Protein AF-A0A1Z9MXQ7-F1 (afdb_monomer)

Secondary structure (DSSP, 8-state):
-HHHHHHHHHHHHHHSS--------HHHHHHHHTTTTTT---STTPPP-SS---TT-TTPPTT--TT----

Sequence (71 aa):
MIKQFFLLTMSLILITGINNLHAGDPVKGKKIFKKCAACHNVASGAKHKTGPNLYAIYGAKAGVAEGYKYS

Radius of gyration: 22.78 Å; Cα contacts (8 Å, |Δi|>4): 37; chains: 1; bounding box: 26×32×66 Å

Mean predicted aligned error: 10.41 Å

pLDDT: mean 84.86, std 15.79, range [58.78, 98.25]

Nearest PDB structures (foldseek):
  6xnk-assembly2_G  TM=9.417E-01  e=8.568E-04  Homo sapiens
  2aiu-assembly1_A  TM=9.366E-01  e=7.428E-04  Mus musculus
  3nbt-assembly1_F  TM=9.491E-01  e=1.315E-03  Equus caballus
  4q5p-assembly2_B-3  TM=8.933E-01  e=1.315E-03  Saccharomyces cerevisiae
  5kke-assembly1_A  TM=8.983E-01  e=2.499E-03  Saccharomyces cerevisiae S288C

Foldseek 3Di:
DVVVVVVVVVVVVVVPPPPPPPDDDVVVVVVVCVVVVVQEAQDPPDDGGVHAHCHVVVVDDPPDRPPDDDD

Structure (mmCIF, N/CA/C/O backbone):
data_AF-A0A1Z9MXQ7-F1
#
_entry.id   AF-A0A1Z9MXQ7-F1
#
loop_
_atom_site.group_PDB
_atom_site.id
_atom_site.type_symbol
_atom_site.label_atom_id
_atom_site.label_alt_id
_atom_site.label_comp_id
_atom_site.label_asym_id
_atom_site.label_entity_id
_atom_site.label_seq_id
_atom_site.pdbx_PDB_ins_code
_atom_site.Cartn_x
_atom_site.Cartn_y
_atom_site.Cartn_z
_atom_site.occupancy
_atom_site.B_iso_or_equiv
_atom_site.auth_seq_id
_atom_site.auth_comp_id
_atom_site.auth_asym_id
_atom_site.auth_atom_id
_atom_site.pdbx_PDB_model_num
ATOM 1 N N . MET A 1 1 ? 3.425 21.753 -53.960 1.00 60.84 1 MET A N 1
ATOM 2 C CA . MET A 1 1 ? 2.326 21.147 -53.171 1.00 60.84 1 MET A CA 1
ATOM 3 C C . MET A 1 1 ? 2.751 19.860 -52.452 1.00 60.84 1 MET A C 1
ATOM 5 O O . MET A 1 1 ? 2.489 19.746 -51.266 1.00 60.84 1 MET A O 1
ATOM 9 N N . ILE A 1 2 ? 3.493 18.943 -53.091 1.00 66.31 2 ILE A N 1
ATOM 10 C CA . ILE A 1 2 ? 3.974 17.684 -52.467 1.00 66.31 2 ILE A CA 1
ATOM 11 C C . ILE A 1 2 ? 4.955 17.909 -51.289 1.00 66.31 2 ILE A C 1
ATOM 13 O O . ILE A 1 2 ? 4.898 17.197 -50.291 1.00 66.31 2 ILE A O 1
ATOM 17 N N . LYS A 1 3 ? 5.798 18.955 -51.343 1.00 59.97 3 LYS A N 1
ATOM 18 C CA . LYS A 1 3 ? 6.747 19.307 -50.261 1.00 59.97 3 LYS A CA 1
ATOM 19 C C . LYS A 1 3 ? 6.069 19.734 -48.946 1.00 59.97 3 LYS A C 1
ATOM 21 O O . LYS A 1 3 ? 6.573 19.407 -47.880 1.00 59.97 3 LYS A O 1
ATOM 26 N N . GLN A 1 4 ? 4.933 20.438 -49.013 1.00 58.81 4 GLN A N 1
ATOM 27 C CA . GLN A 1 4 ? 4.170 20.849 -47.821 1.00 58.81 4 GLN A CA 1
ATOM 28 C C . GLN A 1 4 ? 3.445 19.664 -47.179 1.00 58.81 4 GLN A C 1
ATOM 30 O O . GLN A 1 4 ? 3.363 19.599 -45.958 1.00 58.81 4 GLN A O 1
ATOM 35 N N . PHE A 1 5 ? 2.989 18.703 -47.990 1.00 60.12 5 PHE A N 1
ATOM 36 C CA . PHE A 1 5 ? 2.369 17.475 -47.495 1.00 60.12 5 PHE A CA 1
ATOM 37 C C . PHE A 1 5 ? 3.385 16.599 -46.743 1.00 60.12 5 PHE A C 1
ATOM 39 O O . PHE A 1 5 ? 3.096 16.137 -45.647 1.00 60.12 5 PHE A O 1
ATOM 46 N N . PHE A 1 6 ? 4.610 16.474 -47.270 1.00 61.62 6 PHE A N 1
ATOM 47 C CA . PHE A 1 6 ? 5.697 15.724 -46.628 1.00 61.62 6 PHE A CA 1
ATOM 48 C C . PHE A 1 6 ? 6.197 16.370 -45.318 1.00 61.62 6 PHE A C 1
ATOM 50 O O . PHE A 1 6 ? 6.530 15.673 -44.361 1.00 61.62 6 PHE A O 1
ATOM 57 N N . LEU A 1 7 ? 6.208 17.708 -45.242 1.00 60.75 7 LEU A N 1
ATOM 58 C CA . LEU A 1 7 ? 6.553 18.448 -44.019 1.00 60.75 7 LEU A CA 1
ATOM 59 C C . LEU A 1 7 ? 5.460 18.348 -42.938 1.00 60.75 7 LEU A C 1
ATOM 61 O O . LEU A 1 7 ? 5.784 18.223 -41.760 1.00 60.75 7 LEU A O 1
ATOM 65 N N . LEU A 1 8 ? 4.177 18.349 -43.318 1.00 62.44 8 LEU A N 1
ATOM 66 C CA . LEU A 1 8 ? 3.056 18.216 -42.376 1.00 62.44 8 LEU A CA 1
ATOM 67 C C . LEU A 1 8 ? 2.956 16.809 -41.766 1.00 62.44 8 LEU A C 1
ATOM 69 O O . LEU A 1 8 ? 2.672 16.680 -40.576 1.00 62.44 8 LEU A O 1
ATOM 73 N N . THR A 1 9 ? 3.251 15.757 -42.536 1.00 63.28 9 THR A N 1
ATOM 74 C CA . THR A 1 9 ? 3.263 14.377 -42.022 1.00 63.28 9 THR A CA 1
ATOM 75 C C . THR A 1 9 ? 4.431 14.112 -41.071 1.00 63.28 9 THR A C 1
ATOM 77 O O . THR A 1 9 ? 4.279 13.353 -40.118 1.00 63.28 9 THR A O 1
ATOM 80 N N . MET A 1 10 ? 5.579 14.769 -41.277 1.00 60.97 10 MET A N 1
ATOM 81 C CA . MET A 1 10 ? 6.748 14.639 -40.398 1.00 60.97 10 MET A CA 1
ATOM 82 C C . MET A 1 10 ? 6.537 15.334 -39.040 1.00 60.97 10 MET A C 1
ATOM 84 O O . MET A 1 10 ? 6.965 14.819 -38.009 1.00 60.97 10 MET A O 1
ATOM 88 N N . SER A 1 11 ? 5.811 16.457 -39.019 1.00 61.06 11 SER A N 1
ATOM 89 C CA . SER A 1 11 ? 5.448 17.161 -37.780 1.00 61.06 11 SER A CA 1
ATOM 90 C C . SER A 1 11 ? 4.424 16.403 -36.928 1.00 61.06 11 SER A C 1
ATOM 92 O O . SER A 1 11 ? 4.456 16.510 -35.706 1.00 61.06 11 SER A O 1
ATOM 94 N N . LEU A 1 12 ? 3.543 15.600 -37.539 1.00 59.47 12 LEU A N 1
ATOM 95 C CA . LEU A 1 12 ? 2.539 14.817 -36.808 1.00 59.47 12 LEU A CA 1
ATOM 96 C C . LEU A 1 12 ? 3.160 13.642 -36.025 1.00 59.47 12 LEU A C 1
ATOM 98 O O . LEU A 1 12 ? 2.707 13.332 -34.926 1.00 59.47 12 LEU A O 1
ATOM 102 N N . ILE A 1 13 ? 4.242 13.048 -36.542 1.00 62.19 13 ILE A N 1
ATOM 103 C CA . ILE A 1 13 ? 4.983 11.950 -35.890 1.00 62.19 13 ILE A CA 1
ATOM 104 C C . ILE A 1 13 ? 5.724 12.441 -34.633 1.00 62.19 13 ILE A C 1
ATOM 106 O O . ILE A 1 13 ? 5.870 11.695 -33.664 1.00 62.19 13 ILE A O 1
ATOM 110 N N . LEU A 1 14 ? 6.140 13.712 -34.606 1.00 60.50 14 LEU A N 1
ATOM 111 C CA . LEU A 1 14 ? 6.825 14.302 -33.452 1.00 60.50 14 LEU A CA 1
ATOM 112 C C . LEU A 1 14 ? 5.882 14.531 -32.254 1.00 60.50 14 LEU A C 1
ATOM 114 O O . LEU A 1 14 ? 6.323 14.472 -31.109 1.00 60.50 14 LEU A O 1
ATOM 118 N N . ILE A 1 15 ? 4.584 14.749 -32.49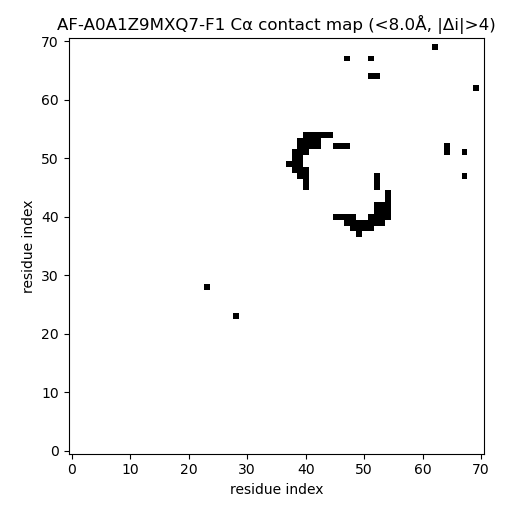8 1.00 63.53 15 ILE A N 1
ATOM 119 C CA . ILE A 1 15 ? 3.590 15.064 -31.453 1.00 63.53 15 ILE A CA 1
ATOM 120 C C . ILE A 1 15 ? 3.155 13.802 -30.683 1.00 63.53 15 ILE A C 1
ATOM 122 O O . ILE A 1 15 ? 2.824 13.880 -29.502 1.00 63.53 15 ILE A O 1
ATOM 126 N N . THR A 1 16 ? 3.212 12.619 -31.301 1.00 63.31 16 THR A N 1
ATOM 127 C CA . THR A 1 16 ? 2.798 11.346 -30.674 1.00 63.31 16 THR A CA 1
ATOM 128 C C . THR A 1 16 ? 3.935 10.574 -29.983 1.00 63.31 16 THR A C 1
ATOM 130 O O . THR A 1 16 ? 3.686 9.530 -29.381 1.00 63.31 16 THR A O 1
ATOM 133 N N . GLY A 1 17 ? 5.184 11.052 -30.066 1.00 60.22 17 GLY A N 1
ATOM 134 C CA . GLY A 1 17 ? 6.390 10.306 -29.666 1.00 60.22 17 GLY A CA 1
ATOM 135 C C . GLY A 1 17 ? 6.836 10.421 -28.199 1.00 60.22 17 GLY A C 1
ATOM 136 O O . GLY A 1 17 ? 7.794 9.758 -27.815 1.00 60.22 17 GLY A O 1
ATOM 137 N N . ILE A 1 18 ? 6.172 11.227 -27.363 1.00 65.31 18 ILE A N 1
ATOM 138 C CA . ILE A 1 18 ? 6.588 11.519 -25.970 1.00 65.31 18 ILE A CA 1
ATOM 139 C C . ILE A 1 18 ? 5.653 10.904 -24.920 1.00 65.31 18 ILE A C 1
ATOM 141 O O . ILE A 1 18 ? 5.371 11.486 -23.875 1.00 65.31 18 ILE A O 1
ATOM 145 N N . ASN A 1 19 ? 5.197 9.676 -25.153 1.00 59.53 19 ASN A N 1
ATOM 146 C CA . ASN A 1 19 ? 4.585 8.889 -24.086 1.00 59.53 19 ASN A CA 1
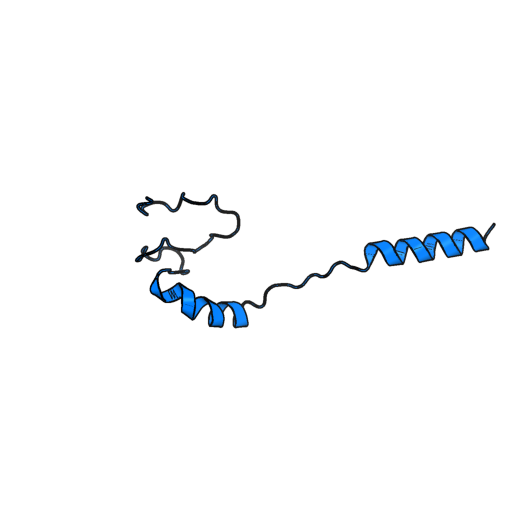ATOM 147 C C . ASN A 1 19 ? 5.697 8.294 -23.214 1.00 59.53 19 ASN A C 1
ATOM 149 O O . ASN A 1 19 ? 6.152 7.173 -23.430 1.00 59.53 19 ASN A O 1
ATOM 153 N N . ASN A 1 20 ? 6.155 9.063 -22.224 1.00 58.78 20 ASN A N 1
ATOM 154 C CA . ASN A 1 20 ? 7.023 8.576 -21.154 1.00 58.78 20 ASN A CA 1
ATOM 155 C C . ASN A 1 20 ? 6.241 7.591 -20.264 1.00 58.78 20 ASN A C 1
ATOM 157 O O . ASN A 1 20 ? 5.846 7.929 -19.149 1.00 58.78 20 ASN A O 1
ATOM 161 N N . LEU A 1 21 ? 6.010 6.366 -20.747 1.00 60.31 21 LEU A N 1
ATOM 162 C CA . LEU A 1 21 ? 5.528 5.244 -19.938 1.00 60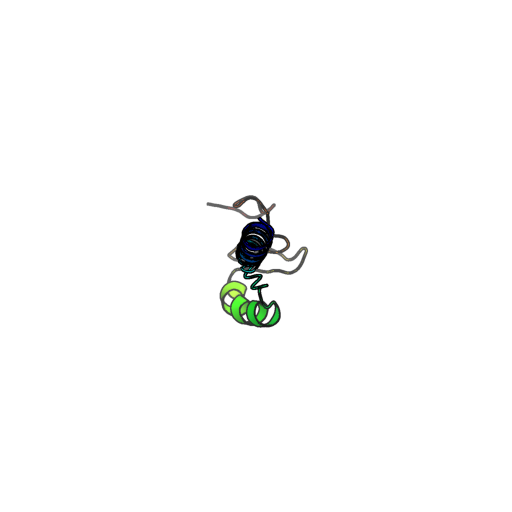.31 21 LEU A CA 1
ATOM 163 C C . LEU A 1 21 ? 6.656 4.784 -19.001 1.00 60.31 21 LEU A C 1
ATOM 165 O O . LEU A 1 21 ? 7.276 3.741 -19.191 1.00 60.31 21 LEU A O 1
ATOM 169 N N . HIS A 1 22 ? 6.940 5.562 -17.959 1.00 66.94 22 HIS A N 1
ATOM 170 C CA . HIS A 1 22 ? 7.733 5.065 -16.840 1.00 66.94 22 HIS A CA 1
ATOM 171 C C . HIS A 1 22 ? 6.834 4.182 -15.977 1.00 66.94 22 HIS A C 1
ATOM 173 O O . HIS A 1 22 ? 6.249 4.628 -14.991 1.00 66.94 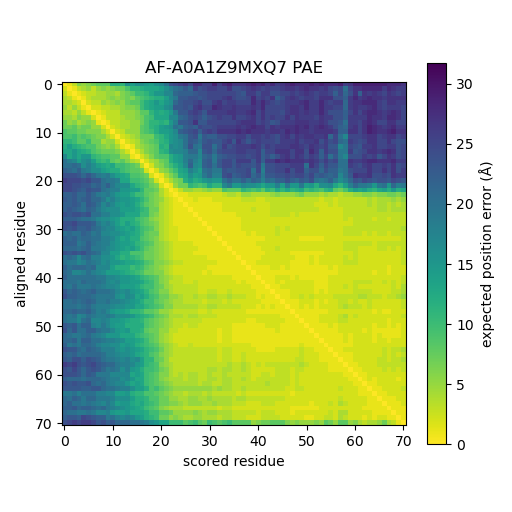22 HIS A O 1
ATOM 179 N N . ALA A 1 23 ? 6.696 2.917 -16.376 1.00 80.75 23 ALA A N 1
ATOM 180 C CA . ALA A 1 23 ? 6.075 1.913 -15.529 1.00 80.75 23 ALA A CA 1
ATOM 181 C C . ALA A 1 23 ? 6.855 1.816 -14.207 1.00 80.75 23 ALA A C 1
ATOM 183 O O . ALA A 1 23 ? 8.089 1.776 -14.193 1.00 80.75 23 ALA A O 1
ATOM 184 N N . GLY A 1 24 ? 6.137 1.799 -13.085 1.00 87.81 24 GLY A N 1
ATOM 185 C CA . GLY A 1 24 ? 6.755 1.586 -11.781 1.00 87.81 24 GLY A CA 1
ATOM 186 C C . GLY A 1 24 ? 7.434 0.216 -11.715 1.00 87.81 24 GLY A C 1
ATOM 187 O O . GLY A 1 24 ? 6.891 -0.772 -12.200 1.00 87.81 24 GLY A O 1
ATOM 188 N N . ASP A 1 25 ? 8.611 0.144 -11.092 1.00 94.50 25 ASP A N 1
ATOM 189 C CA . ASP A 1 25 ? 9.329 -1.114 -10.864 1.00 94.50 25 ASP A CA 1
ATOM 19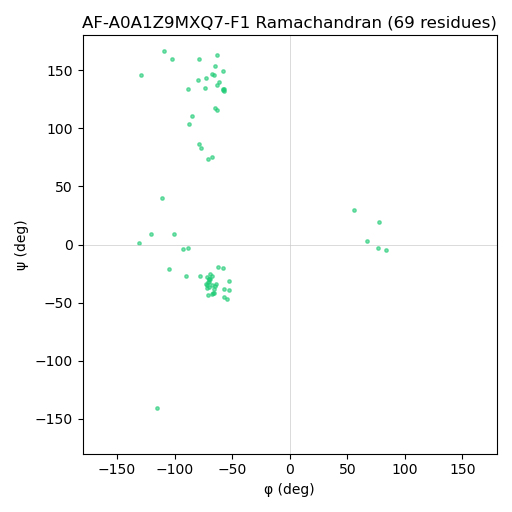0 C C . ASP A 1 25 ? 8.809 -1.781 -9.572 1.00 94.50 25 ASP A C 1
ATOM 192 O O . ASP A 1 25 ? 9.085 -1.283 -8.471 1.00 94.50 25 ASP A O 1
ATOM 196 N N . PRO A 1 26 ? 8.085 -2.912 -9.656 1.00 92.94 26 PRO A N 1
ATOM 197 C CA . PRO A 1 26 ? 7.515 -3.568 -8.482 1.00 92.94 26 PRO A CA 1
ATOM 198 C C . PRO A 1 26 ? 8.583 -4.167 -7.556 1.00 92.94 26 PRO A C 1
ATOM 200 O O . PRO A 1 26 ? 8.372 -4.255 -6.343 1.00 92.94 26 PRO A O 1
ATOM 203 N N . VAL A 1 27 ? 9.758 -4.537 -8.079 1.00 95.75 27 VAL A N 1
ATOM 204 C CA . VAL A 1 27 ? 10.867 -5.078 -7.281 1.00 95.75 27 VAL A CA 1
ATOM 205 C C . VAL A 1 27 ? 11.488 -3.972 -6.431 1.00 95.75 27 VAL A C 1
ATOM 207 O O . VAL A 1 27 ? 11.731 -4.168 -5.234 1.00 95.75 27 VAL A O 1
ATOM 210 N N . LYS A 1 28 ? 11.699 -2.783 -7.008 1.00 96.12 28 LYS A N 1
ATOM 211 C CA . LYS A 1 28 ? 12.106 -1.592 -6.241 1.00 96.12 28 LYS A CA 1
ATOM 212 C C . LYS A 1 28 ? 11.007 -1.155 -5.276 1.00 96.12 28 LYS A C 1
ATOM 214 O O . LYS A 1 28 ? 11.308 -0.880 -4.114 1.00 96.12 28 LYS A O 1
ATOM 219 N N . GLY A 1 29 ? 9.746 -1.181 -5.706 1.00 94.94 29 GLY A N 1
ATOM 220 C CA . GLY A 1 29 ? 8.582 -0.888 -4.866 1.00 94.94 29 GLY A CA 1
ATOM 221 C C . GLY A 1 29 ? 8.538 -1.759 -3.609 1.00 94.94 29 GLY A C 1
ATOM 222 O O . GLY A 1 29 ? 8.440 -1.236 -2.500 1.00 94.94 29 GLY A O 1
ATOM 223 N N . LYS A 1 30 ? 8.750 -3.075 -3.747 1.00 96.00 30 LYS A N 1
ATOM 224 C CA . LYS A 1 30 ? 8.848 -4.012 -2.614 1.00 96.00 30 LYS A CA 1
ATOM 225 C C . LYS A 1 30 ? 9.953 -3.627 -1.623 1.00 96.00 30 LYS A C 1
ATOM 227 O O . LYS A 1 30 ? 9.765 -3.762 -0.415 1.00 96.00 30 LYS A O 1
ATOM 232 N N . LYS A 1 31 ? 11.106 -3.141 -2.101 1.00 97.44 31 L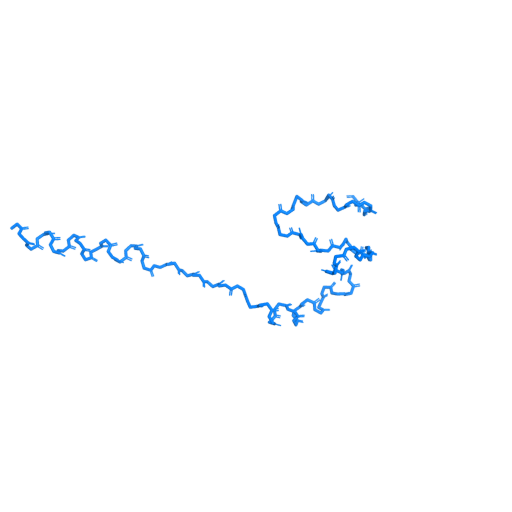YS A N 1
ATOM 233 C CA . LYS A 1 31 ? 12.196 -2.668 -1.225 1.00 97.44 31 LYS A CA 1
ATOM 234 C C . LYS A 1 31 ? 11.800 -1.396 -0.474 1.00 97.44 31 LYS A C 1
ATOM 236 O O . LYS A 1 31 ? 12.059 -1.305 0.723 1.00 97.44 31 LYS A O 1
ATOM 241 N N . ILE A 1 32 ? 11.157 -0.446 -1.153 1.00 97.00 32 ILE A N 1
ATOM 242 C CA . ILE A 1 32 ? 10.688 0.816 -0.559 1.00 97.00 32 ILE A CA 1
ATOM 243 C C . ILE A 1 32 ? 9.591 0.556 0.480 1.00 97.00 32 ILE A C 1
ATOM 245 O O . ILE A 1 32 ? 9.619 1.159 1.553 1.00 97.00 32 ILE A O 1
ATOM 249 N N . PHE A 1 33 ? 8.693 -0.399 0.216 1.00 97.25 33 PHE A N 1
ATOM 250 C CA . PHE A 1 33 ? 7.586 -0.751 1.107 1.00 97.25 33 PHE A CA 1
ATOM 251 C C . PHE A 1 33 ? 8.040 -1.174 2.511 1.00 97.25 33 PHE A C 1
ATOM 253 O O . PHE A 1 33 ? 7.275 -1.051 3.463 1.00 97.25 33 PHE A O 1
ATOM 260 N N . LYS A 1 34 ? 9.301 -1.590 2.696 1.00 97.06 34 LYS A N 1
ATOM 261 C CA . LYS A 1 34 ? 9.871 -1.852 4.030 1.00 97.06 34 LYS A CA 1
ATOM 262 C C . LYS A 1 34 ? 9.705 -0.669 4.994 1.00 97.06 34 LYS A C 1
ATOM 264 O O . LYS A 1 34 ? 9.527 -0.892 6.185 1.00 97.06 34 LYS A O 1
ATOM 269 N N . LYS A 1 35 ? 9.707 0.568 4.485 1.00 97.44 35 LYS A N 1
ATOM 270 C CA . LYS A 1 35 ? 9.453 1.787 5.273 1.00 97.44 35 LYS A CA 1
ATOM 271 C C . LYS A 1 35 ? 7.993 1.899 5.735 1.00 97.44 35 LYS A C 1
ATOM 273 O O . LYS A 1 35 ? 7.719 2.470 6.780 1.00 97.44 35 LYS A O 1
ATOM 278 N N . CYS A 1 36 ? 7.063 1.338 4.967 1.00 98.00 36 CYS A N 1
ATOM 279 C CA . CYS A 1 36 ? 5.621 1.357 5.220 1.00 98.00 36 CYS A CA 1
ATOM 280 C C . CYS A 1 36 ? 5.165 0.150 6.060 1.00 98.00 36 CYS A C 1
ATOM 282 O O . CYS A 1 36 ? 4.170 0.228 6.779 1.00 98.00 36 CYS A O 1
ATOM 284 N N . ALA A 1 37 ? 5.903 -0.962 5.983 1.00 97.12 37 ALA A N 1
ATOM 285 C CA . ALA A 1 37 ? 5.563 -2.250 6.588 1.00 97.12 37 ALA A CA 1
ATOM 286 C C . ALA A 1 37 ? 5.464 -2.218 8.124 1.00 97.12 37 ALA A C 1
ATOM 288 O O . ALA A 1 37 ? 4.830 -3.088 8.730 1.00 97.12 37 ALA A O 1
ATOM 289 N N . ALA A 1 38 ? 6.051 -1.204 8.767 1.00 97.44 38 ALA A N 1
ATOM 290 C CA . ALA A 1 38 ? 5.845 -0.947 10.189 1.00 97.44 38 ALA A CA 1
ATOM 291 C C . ALA A 1 38 ? 4.349 -0.765 10.503 1.00 97.44 38 ALA A C 1
ATOM 293 O O . ALA A 1 38 ? 3.826 -1.417 11.408 1.00 97.44 38 ALA A O 1
ATOM 294 N N . CYS A 1 39 ? 3.644 0.013 9.679 1.00 98.25 39 CYS A N 1
ATOM 295 C CA . CYS A 1 39 ? 2.253 0.394 9.909 1.00 98.25 39 CYS A CA 1
ATOM 296 C C . CYS A 1 39 ? 1.253 -0.341 9.014 1.00 98.25 39 CYS A C 1
ATOM 298 O O . CYS A 1 39 ? 0.087 -0.412 9.377 1.00 98.25 39 CYS A O 1
ATOM 300 N N . HIS A 1 40 ? 1.672 -0.891 7.874 1.00 98.25 40 HIS A N 1
ATOM 301 C CA . HIS A 1 40 ? 0.747 -1.410 6.865 1.00 98.25 40 HIS A CA 1
ATOM 302 C C . HIS A 1 40 ? 1.072 -2.833 6.414 1.00 98.25 40 HIS A C 1
ATOM 304 O O . HIS A 1 40 ? 2.233 -3.214 6.278 1.00 98.25 40 HIS A O 1
ATOM 310 N N . ASN A 1 41 ? 0.014 -3.584 6.108 1.00 97.00 41 ASN A N 1
ATOM 311 C CA . ASN A 1 41 ? 0.069 -4.844 5.369 1.00 97.00 41 ASN A CA 1
ATOM 312 C C . ASN A 1 41 ? -0.365 -4.621 3.911 1.00 97.00 41 ASN A C 1
ATOM 314 O O . ASN A 1 41 ? -1.030 -3.632 3.610 1.00 97.00 41 ASN A O 1
ATOM 318 N N . VAL A 1 42 ? 0.012 -5.543 3.020 1.00 96.44 42 VAL A N 1
ATOM 319 C CA . VAL A 1 42 ? -0.389 -5.554 1.592 1.00 96.44 4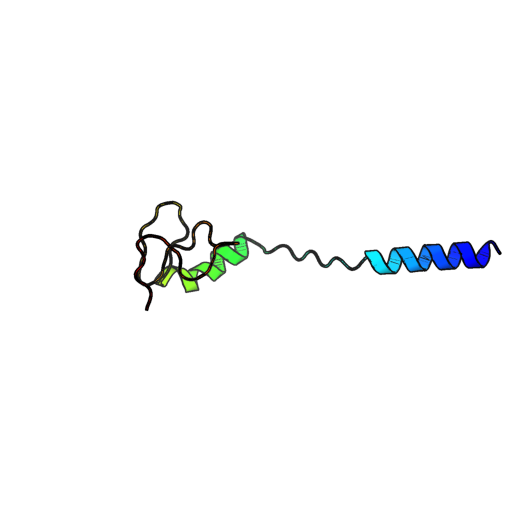2 VAL A CA 1
ATOM 320 C C . VAL A 1 42 ? -0.913 -6.911 1.126 1.00 96.44 42 VAL A C 1
ATOM 322 O O . VAL A 1 42 ? -1.231 -7.082 -0.045 1.00 96.44 42 VAL A O 1
ATOM 325 N N . ALA A 1 43 ? -0.976 -7.899 2.019 1.00 96.25 43 ALA A N 1
ATOM 326 C CA . ALA A 1 43 ? -1.532 -9.205 1.695 1.00 96.25 43 ALA A CA 1
ATOM 327 C C . ALA A 1 43 ? -3.065 -9.155 1.737 1.00 96.25 43 ALA A C 1
ATOM 329 O O . ALA A 1 43 ? -3.650 -8.514 2.618 1.00 96.25 43 ALA A O 1
ATOM 330 N N . SER A 1 44 ? -3.703 -9.856 0.799 1.00 96.44 44 SER A N 1
ATOM 331 C CA . SER A 1 44 ? -5.160 -10.000 0.768 1.00 96.44 44 SER A CA 1
ATOM 332 C C . SER A 1 44 ? -5.670 -10.597 2.079 1.00 96.44 44 SER A C 1
ATOM 334 O O . SER A 1 44 ? -5.072 -11.537 2.603 1.00 96.44 44 SER A O 1
ATOM 336 N N . GLY A 1 45 ? -6.728 -10.012 2.644 1.00 94.00 45 GLY A N 1
ATOM 337 C CA . GLY A 1 45 ? -7.341 -10.465 3.898 1.00 94.00 45 GLY A CA 1
ATOM 338 C C . GLY A 1 45 ? -6.486 -10.295 5.163 1.00 94.00 45 GLY A C 1
ATOM 339 O O . GLY A 1 45 ? -6.907 -10.700 6.244 1.00 94.00 45 GLY A O 1
ATOM 340 N N . ALA A 1 46 ? -5.292 -9.701 5.078 1.00 96.31 46 ALA A N 1
ATOM 341 C CA . ALA A 1 46 ? -4.477 -9.463 6.264 1.00 96.31 46 ALA A CA 1
ATOM 342 C C . ALA A 1 46 ? -5.120 -8.422 7.195 1.00 96.31 46 ALA A C 1
ATOM 344 O O . ALA A 1 46 ? -5.726 -7.445 6.745 1.00 96.31 46 ALA A O 1
ATOM 345 N N . LYS A 1 47 ? -4.917 -8.606 8.505 1.00 96.00 47 LYS A N 1
ATOM 346 C CA . LYS A 1 47 ? -5.388 -7.676 9.540 1.00 96.00 47 LYS A CA 1
ATOM 347 C C . LYS A 1 47 ? -4.817 -6.272 9.326 1.00 96.00 47 LYS A C 1
ATOM 349 O O . LYS A 1 47 ? -3.685 -6.114 8.858 1.00 96.00 47 LYS A O 1
ATOM 354 N N . HIS A 1 48 ? -5.569 -5.255 9.733 1.00 97.06 48 HIS A N 1
ATOM 355 C CA . HIS A 1 48 ? -5.020 -3.914 9.917 1.00 97.06 48 HIS A CA 1
ATOM 356 C C . HIS A 1 48 ? -3.980 -3.907 11.043 1.00 97.06 48 HIS A C 1
ATOM 358 O O . HIS A 1 48 ? -4.022 -4.744 11.947 1.00 97.06 48 HIS A O 1
ATOM 364 N N . LYS A 1 49 ? -3.035 -2.970 10.974 1.00 96.12 49 LYS A N 1
ATOM 365 C CA . LYS A 1 49 ? -2.063 -2.721 12.046 1.00 96.12 49 LYS A CA 1
ATOM 366 C C . LYS A 1 49 ? -2.322 -1.313 12.584 1.00 96.12 49 LYS A C 1
ATOM 368 O O . LYS A 1 49 ? -3.470 -0.887 12.660 1.00 96.12 49 LYS A O 1
ATOM 373 N N . THR A 1 50 ? -1.260 -0.575 12.901 1.00 97.25 50 THR A N 1
ATOM 374 C CA . THR A 1 50 ? -1.331 0.864 13.164 1.00 97.25 50 THR A CA 1
ATOM 375 C C . THR A 1 50 ? -2.027 1.605 12.022 1.00 97.25 50 THR A C 1
ATOM 377 O O . THR A 1 50 ? -2.822 2.494 12.288 1.00 97.25 50 THR A O 1
ATOM 380 N N . GLY A 1 51 ? -1.777 1.215 10.768 1.00 97.06 51 GLY A N 1
ATOM 381 C CA . GLY A 1 51 ? -2.475 1.697 9.576 1.00 97.06 51 GLY A CA 1
ATOM 382 C C . GLY A 1 51 ? -3.400 0.644 8.941 1.00 97.06 51 GLY A C 1
ATOM 383 O O . GLY A 1 51 ? -3.297 -0.553 9.254 1.00 97.06 51 GLY A O 1
ATOM 384 N N . PRO A 1 52 ? -4.287 1.058 8.013 1.00 97.69 52 PRO A N 1
ATOM 385 C CA . PRO A 1 52 ? -5.150 0.146 7.263 1.00 97.69 52 PRO A CA 1
ATOM 386 C C . PRO A 1 52 ? -4.342 -0.809 6.374 1.00 97.69 52 PRO A C 1
ATOM 388 O O . PRO A 1 52 ? -3.171 -0.579 6.064 1.00 97.69 52 PRO A O 1
ATOM 391 N N . ASN A 1 53 ? -4.979 -1.892 5.932 1.00 97.56 53 ASN A N 1
ATOM 392 C CA . A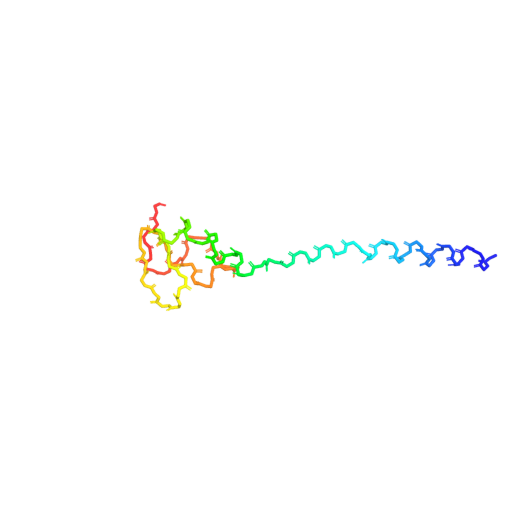SN A 1 53 ? -4.391 -2.782 4.932 1.00 97.56 53 ASN A CA 1
ATOM 393 C C . ASN A 1 53 ? -4.443 -2.076 3.569 1.00 97.56 53 ASN A C 1
ATOM 395 O O . ASN A 1 53 ? -5.457 -1.471 3.232 1.00 97.56 53 ASN A O 1
ATOM 399 N N . LEU A 1 54 ? -3.344 -2.128 2.819 1.00 97.31 54 LEU A N 1
ATOM 400 C CA . LEU A 1 54 ? -3.191 -1.464 1.525 1.00 97.31 54 LEU A CA 1
ATOM 401 C C . LEU A 1 54 ? -3.373 -2.428 0.340 1.00 97.31 54 LEU A C 1
ATOM 403 O O . LEU A 1 54 ? -3.097 -2.060 -0.803 1.00 97.31 54 LEU A O 1
ATOM 407 N N . TYR A 1 55 ? -3.816 -3.667 0.581 1.00 96.56 55 TYR A N 1
ATOM 408 C CA . TYR A 1 55 ? -4.239 -4.561 -0.495 1.00 96.56 55 TYR A CA 1
ATOM 409 C C . TYR A 1 55 ? -5.351 -3.899 -1.321 1.00 96.56 55 TYR A C 1
ATOM 411 O O . TYR A 1 55 ? -6.299 -3.357 -0.761 1.00 96.56 55 TYR A O 1
ATOM 419 N N . ALA A 1 56 ? -5.211 -3.931 -2.649 1.00 94.00 56 ALA A N 1
ATOM 420 C CA . ALA A 1 56 ? -6.136 -3.303 -3.597 1.00 94.00 56 ALA A CA 1
ATOM 421 C C . ALA A 1 56 ? -6.376 -1.787 -3.383 1.00 94.00 56 ALA A C 1
ATOM 423 O O . ALA A 1 56 ? -7.432 -1.271 -3.734 1.00 94.00 56 ALA A O 1
ATOM 424 N N . ILE A 1 57 ? -5.393 -1.046 -2.850 1.00 94.81 57 ILE A N 1
ATOM 425 C CA . ILE A 1 57 ? -5.539 0.404 -2.620 1.00 94.81 57 ILE A CA 1
ATOM 426 C C . ILE A 1 57 ? -5.585 1.248 -3.906 1.00 94.81 57 ILE A C 1
ATOM 428 O O . ILE A 1 57 ? -6.129 2.351 -3.908 1.00 94.81 57 ILE A O 1
ATOM 432 N N . TYR A 1 58 ? -5.002 0.771 -5.006 1.00 93.38 58 TYR A N 1
ATOM 433 C CA . TYR A 1 58 ? -4.967 1.534 -6.254 1.00 93.38 58 TYR A CA 1
ATOM 434 C C . TYR A 1 58 ? -6.381 1.722 -6.813 1.00 93.38 58 TYR A C 1
ATOM 436 O O . TYR A 1 58 ? -7.053 0.753 -7.149 1.00 93.38 58 TYR A O 1
ATOM 444 N N . GLY A 1 59 ? -6.822 2.980 -6.909 1.00 94.06 59 GLY A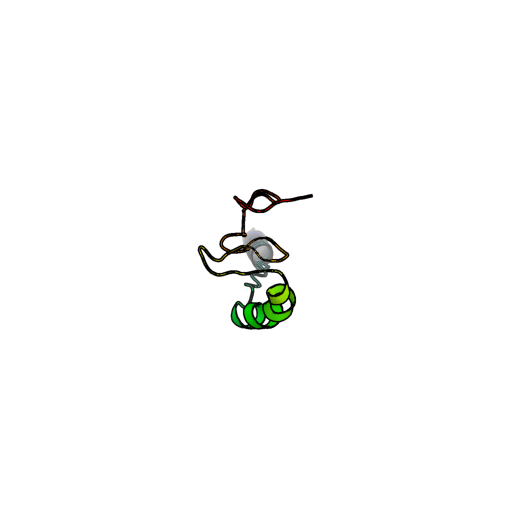 N 1
ATOM 445 C CA . GLY A 1 59 ? -8.178 3.341 -7.337 1.00 94.06 59 GLY A CA 1
ATOM 446 C C . GLY A 1 59 ? -9.233 3.300 -6.225 1.00 94.06 59 GLY A C 1
ATOM 447 O O . GLY A 1 59 ? -10.366 3.715 -6.460 1.00 94.06 59 GLY A O 1
ATOM 448 N N . ALA A 1 60 ? -8.885 2.859 -5.012 1.00 93.75 60 ALA A N 1
ATOM 449 C CA . ALA A 1 60 ? -9.799 2.890 -3.878 1.00 93.75 60 ALA A CA 1
ATOM 450 C C . ALA A 1 60 ? -10.001 4.327 -3.369 1.00 93.75 60 ALA A C 1
ATOM 452 O O . ALA A 1 60 ? -9.065 5.130 -3.316 1.00 93.75 60 ALA A O 1
ATOM 453 N N . LYS A 1 61 ? -11.228 4.649 -2.940 1.00 95.81 61 LYS A N 1
ATOM 454 C CA . LYS A 1 61 ? -11.507 5.908 -2.236 1.00 95.81 61 LYS A CA 1
ATOM 455 C C . LYS A 1 61 ? -10.731 5.928 -0.913 1.00 95.81 61 LYS A C 1
ATOM 457 O O . LYS A 1 61 ? -10.690 4.934 -0.196 1.00 95.81 61 LYS A O 1
ATOM 462 N N . ALA A 1 62 ? -10.117 7.056 -0.569 1.00 95.06 62 ALA A N 1
ATOM 463 C CA . ALA A 1 62 ? -9.417 7.188 0.706 1.00 95.06 62 ALA A CA 1
ATOM 464 C C . ALA A 1 62 ? -10.395 7.111 1.894 1.00 95.06 62 ALA A C 1
ATOM 466 O O . ALA A 1 62 ? -11.525 7.590 1.802 1.00 95.06 62 ALA A O 1
ATOM 467 N N . GLY A 1 63 ? -9.947 6.536 3.015 1.00 94.75 63 GLY A N 1
ATOM 468 C CA . GLY A 1 63 ? -10.725 6.520 4.260 1.00 94.75 63 GLY A CA 1
ATOM 469 C C . GLY A 1 63 ? -11.862 5.494 4.315 1.00 94.75 63 GLY A C 1
ATOM 470 O O . GLY A 1 63 ? -12.778 5.668 5.109 1.00 94.75 63 GLY A O 1
ATOM 471 N N . VAL A 1 64 ? -11.842 4.457 3.469 1.00 94.69 64 VAL A N 1
ATOM 472 C CA . VAL A 1 64 ? -12.952 3.486 3.353 1.00 94.69 64 VAL A CA 1
ATOM 473 C C . VAL A 1 64 ? -12.561 2.035 3.646 1.00 94.69 64 VAL A C 1
ATOM 475 O O . VAL A 1 64 ? -13.354 1.138 3.374 1.00 94.69 64 VAL A O 1
ATOM 478 N N . ALA A 1 65 ? -11.352 1.769 4.157 1.00 94.62 65 ALA A N 1
ATOM 479 C CA . ALA A 1 65 ? -10.960 0.395 4.468 1.00 94.62 65 ALA A CA 1
ATOM 480 C C . ALA A 1 65 ? -11.881 -0.170 5.557 1.00 94.62 65 ALA A C 1
ATOM 482 O O . ALA A 1 65 ? -11.913 0.327 6.684 1.00 94.62 65 ALA A O 1
ATOM 483 N N . GLU A 1 66 ? -12.640 -1.198 5.190 1.00 92.56 66 GLU A N 1
ATOM 484 C CA . GLU A 1 66 ? -13.639 -1.817 6.050 1.00 92.56 66 GLU A CA 1
ATOM 485 C C . GLU A 1 66 ? -13.010 -2.334 7.347 1.00 92.56 66 GLU A C 1
ATOM 487 O O . GLU A 1 66 ? -11.979 -2.997 7.322 1.00 92.56 66 GLU A O 1
ATOM 492 N N . GLY A 1 67 ? -13.629 -2.028 8.489 1.00 93.75 67 GLY A N 1
ATOM 493 C CA . GLY A 1 67 ? -13.149 -2.474 9.799 1.00 93.75 67 GLY A CA 1
ATOM 494 C C . GLY A 1 67 ? -11.945 -1.700 10.354 1.00 93.75 67 GLY A C 1
ATOM 495 O O . GLY A 1 67 ? -11.553 -1.945 11.498 1.00 93.75 67 GLY A O 1
ATOM 496 N N . TYR A 1 68 ? -11.376 -0.739 9.615 1.00 96.75 68 TYR A N 1
ATOM 497 C CA . TYR A 1 68 ? -10.371 0.179 10.147 1.00 96.75 68 TYR A CA 1
ATOM 498 C C . TYR A 1 68 ? -11.027 1.420 10.766 1.00 96.75 68 TYR A C 1
ATOM 500 O O . TYR A 1 68 ? -11.910 2.042 10.179 1.00 96.75 68 TYR A O 1
ATOM 508 N N . LYS A 1 69 ? -10.578 1.799 11.966 1.00 95.38 69 LYS A N 1
ATOM 509 C CA . LYS A 1 69 ? -11.057 2.998 12.663 1.00 95.38 69 LYS A CA 1
ATOM 510 C C . LYS A 1 69 ? -10.228 4.203 12.233 1.00 95.38 69 LYS A C 1
ATOM 512 O O . LYS A 1 69 ? -9.088 4.353 12.666 1.00 95.38 69 LYS A O 1
ATOM 517 N N . TYR A 1 70 ? -10.812 5.036 11.382 1.00 92.56 70 TYR A N 1
ATOM 518 C CA . TYR A 1 70 ? -10.252 6.328 11.000 1.00 92.56 70 TYR A CA 1
ATOM 519 C C . TYR A 1 70 ? -10.510 7.387 12.084 1.00 92.56 70 TYR A C 1
ATOM 521 O O . TYR A 1 70 ? -11.376 7.201 12.941 1.00 92.56 70 TYR A O 1
ATOM 529 N N . SER A 1 71 ? -9.721 8.461 12.057 1.00 89.75 71 SER A N 1
ATOM 530 C CA . SER A 1 71 ? -9.845 9.635 12.934 1.00 89.75 71 SER A CA 1
ATOM 531 C C . SER A 1 71 ? -10.616 10.757 12.257 1.00 89.75 71 SER A C 1
ATOM 533 O O . SER A 1 71 ? -10.473 10.883 11.020 1.00 89.75 71 SER A O 1
#

Solvent-accessible surface area (backbone atoms only — not comparable to full-atom values): 4688 Å² total; per-residue (Å²): 114,70,68,60,54,58,53,52,58,56,56,54,58,64,72,71,69,77,76,81,78,77,72,82,57,65,72,60,46,59,62,58,43,60,77,47,49,83,33,34,41,62,56,80,92,50,67,61,59,90,33,56,49,50,44,78,46,84,90,51,71,85,95,63,61,82,95,56,88,80,134